Protein AF-A0A3M1PCD1-F1 (afdb_monomer_lite)

Structure (mmCIF, N/CA/C/O backbone):
data_AF-A0A3M1PCD1-F1
#
_entry.id   AF-A0A3M1PCD1-F1
#
loop_
_atom_site.group_PDB
_atom_site.id
_atom_site.type_symbol
_ato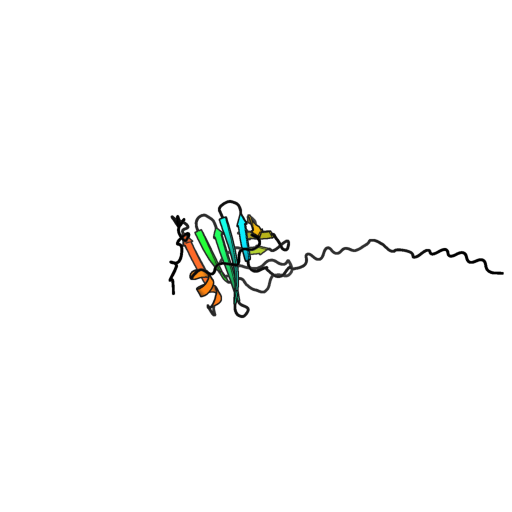m_site.label_atom_id
_atom_site.label_alt_id
_atom_site.label_comp_id
_atom_site.label_asym_id
_atom_site.label_entity_id
_atom_site.label_seq_id
_atom_site.pdbx_PDB_ins_code
_atom_site.Cartn_x
_atom_site.Cartn_y
_atom_site.Cartn_z
_atom_site.occupancy
_atom_site.B_iso_or_equiv
_atom_site.auth_seq_id
_atom_site.auth_comp_id
_atom_site.auth_asym_id
_atom_site.auth_atom_id
_atom_site.pdbx_PDB_model_num
ATOM 1 N N . MET A 1 1 ? 30.851 -67.351 2.778 1.00 40.28 1 MET A N 1
ATOM 2 C CA . MET A 1 1 ? 31.677 -66.390 2.017 1.00 40.28 1 MET A CA 1
ATOM 3 C C . MET A 1 1 ? 30.724 -65.356 1.427 1.00 40.28 1 MET A C 1
ATOM 5 O O . MET A 1 1 ? 29.789 -65.744 0.743 1.00 40.28 1 MET A O 1
ATOM 9 N N . ARG A 1 2 ? 30.852 -64.089 1.840 1.00 39.88 2 ARG A N 1
ATOM 10 C CA . ARG A 1 2 ? 30.002 -62.954 1.431 1.00 39.88 2 ARG A CA 1
ATOM 11 C C . ARG A 1 2 ? 30.331 -62.548 -0.002 1.00 39.88 2 ARG A C 1
ATOM 13 O O . ARG A 1 2 ? 31.516 -62.375 -0.249 1.00 39.88 2 ARG A O 1
ATOM 20 N N . ILE A 1 3 ? 29.329 -62.249 -0.832 1.00 46.16 3 ILE A N 1
ATOM 21 C CA . ILE A 1 3 ? 29.397 -61.152 -1.814 1.00 46.16 3 ILE A CA 1
ATOM 22 C C . ILE A 1 3 ? 28.000 -60.517 -1.915 1.00 46.16 3 ILE A C 1
ATOM 24 O O . ILE A 1 3 ? 27.027 -61.179 -2.262 1.00 46.16 3 ILE A O 1
ATOM 28 N N . PHE A 1 4 ? 27.926 -59.237 -1.550 1.00 43.84 4 PHE A N 1
ATOM 29 C CA . PHE A 1 4 ? 26.801 -58.331 -1.769 1.00 43.84 4 PHE A CA 1
ATOM 30 C C . PHE A 1 4 ? 26.928 -57.718 -3.166 1.00 43.84 4 PHE A C 1
ATOM 32 O O . PHE A 1 4 ? 28.017 -57.256 -3.492 1.00 43.84 4 PHE A O 1
ATOM 39 N N . TYR A 1 5 ? 25.827 -57.589 -3.910 1.00 48.09 5 TYR A N 1
ATOM 40 C CA . TYR A 1 5 ? 25.670 -56.500 -4.878 1.00 48.09 5 TYR A CA 1
ATOM 41 C C . TYR A 1 5 ? 24.252 -55.930 -4.809 1.00 48.09 5 TYR A C 1
ATOM 43 O O . TYR A 1 5 ? 23.255 -56.603 -5.056 1.00 48.09 5 TYR A O 1
ATOM 51 N N . VAL A 1 6 ? 24.224 -54.665 -4.403 1.00 45.97 6 VAL A N 1
ATOM 52 C CA . VAL A 1 6 ? 23.111 -53.721 -4.387 1.00 45.97 6 VAL A CA 1
ATOM 53 C C . VAL A 1 6 ? 22.831 -53.290 -5.825 1.00 45.97 6 VAL A C 1
ATOM 55 O O . VAL A 1 6 ? 23.757 -52.841 -6.493 1.00 45.97 6 VAL A O 1
ATOM 58 N N . VAL A 1 7 ? 21.576 -53.335 -6.279 1.00 47.56 7 VAL A N 1
ATOM 59 C CA . VAL A 1 7 ? 21.115 -52.465 -7.372 1.00 47.56 7 VAL A CA 1
ATOM 60 C C . VAL A 1 7 ? 19.756 -51.892 -6.994 1.00 47.56 7 VAL A C 1
ATOM 62 O O . VAL A 1 7 ? 18.714 -52.531 -7.111 1.00 47.56 7 VAL A O 1
ATOM 65 N N . SER A 1 8 ? 19.817 -50.664 -6.491 1.00 47.75 8 SER A N 1
ATOM 66 C CA . SER A 1 8 ? 18.705 -49.734 -6.387 1.00 47.75 8 SER A CA 1
ATOM 67 C C . SER A 1 8 ? 18.162 -49.401 -7.772 1.00 47.75 8 SER A C 1
ATOM 69 O O . SER A 1 8 ? 18.912 -48.940 -8.627 1.00 47.75 8 SER A O 1
ATOM 71 N N . THR A 1 9 ? 16.847 -49.475 -7.944 1.00 50.75 9 THR A N 1
ATOM 72 C CA . THR A 1 9 ? 16.131 -48.583 -8.863 1.00 50.75 9 THR A CA 1
ATOM 73 C C . THR A 1 9 ? 14.927 -48.019 -8.126 1.00 50.75 9 THR A C 1
ATOM 75 O O . THR A 1 9 ? 13.812 -48.528 -8.212 1.00 50.75 9 THR A O 1
ATOM 78 N N . VAL A 1 10 ? 15.191 -46.969 -7.345 1.00 47.06 10 VAL A N 1
ATOM 79 C CA . VAL A 1 10 ? 14.170 -46.016 -6.913 1.00 47.06 10 VAL A CA 1
ATOM 80 C C . VAL A 1 10 ? 13.658 -45.356 -8.188 1.00 47.06 10 VAL A C 1
ATOM 82 O O . VAL A 1 10 ? 14.383 -44.601 -8.833 1.00 47.06 10 VAL A O 1
ATOM 85 N N . VAL A 1 11 ? 12.428 -45.673 -8.583 1.00 49.69 11 VAL A N 1
ATOM 86 C CA . VAL A 1 11 ? 11.728 -44.929 -9.629 1.00 49.69 11 VAL A CA 1
ATOM 87 C C . VAL A 1 11 ? 11.364 -43.577 -9.022 1.00 49.69 11 VAL A C 1
ATOM 89 O O . VAL A 1 11 ? 10.356 -43.434 -8.334 1.00 49.69 11 VAL A O 1
ATOM 92 N N . LEU A 1 12 ? 12.245 -42.594 -9.228 1.00 45.97 12 LEU A N 1
ATOM 93 C CA . LEU A 1 12 ? 11.916 -41.180 -9.099 1.00 45.97 12 LEU A CA 1
ATOM 94 C C . LEU A 1 12 ? 10.823 -40.877 -10.134 1.00 45.97 12 LEU A C 1
ATOM 96 O O . LEU A 1 12 ? 11.107 -40.641 -11.306 1.00 45.97 12 LEU A O 1
ATOM 100 N N . ALA A 1 13 ? 9.566 -40.888 -9.698 1.00 48.88 13 ALA A N 1
ATOM 101 C CA . ALA A 1 13 ? 8.478 -40.233 -10.406 1.00 48.88 13 ALA A CA 1
ATOM 102 C C . ALA A 1 13 ? 8.625 -38.717 -10.201 1.00 48.88 13 ALA A C 1
ATOM 104 O O . ALA A 1 13 ? 7.989 -38.107 -9.345 1.00 48.88 13 ALA A O 1
ATOM 105 N N . THR A 1 14 ? 9.549 -38.119 -10.946 1.00 54.38 14 THR A N 1
ATOM 106 C CA . THR A 1 14 ? 9.662 -36.671 -11.090 1.00 54.38 14 THR A CA 1
ATOM 107 C C . THR A 1 14 ? 8.723 -36.188 -12.188 1.00 54.38 14 THR A C 1
ATOM 109 O O . THR A 1 14 ? 8.802 -36.678 -13.311 1.00 54.38 14 THR A O 1
ATOM 112 N N . LEU A 1 15 ? 7.964 -35.140 -11.847 1.00 53.66 15 LEU A N 1
ATOM 113 C CA . LEU A 1 15 ? 7.361 -34.124 -12.722 1.00 53.66 15 LEU A CA 1
ATOM 114 C C . LEU A 1 15 ? 6.000 -34.461 -13.345 1.00 53.66 15 LEU A C 1
ATOM 116 O O . LEU A 1 15 ? 5.893 -35.195 -14.320 1.00 53.66 15 LEU A O 1
ATOM 120 N N . GLY A 1 16 ? 4.965 -33.786 -12.846 1.00 41.16 16 GLY A N 1
ATOM 121 C CA . GLY A 1 16 ? 3.682 -33.696 -13.534 1.00 41.16 16 GLY A CA 1
ATOM 122 C C . GLY A 1 16 ? 2.604 -33.029 -12.694 1.00 41.16 16 GLY A C 1
ATOM 123 O O . GLY A 1 16 ? 1.603 -33.661 -12.394 1.00 41.16 16 GLY A O 1
ATOM 124 N N . GLY A 1 17 ? 2.833 -31.786 -12.271 1.00 42.81 17 GLY A N 1
ATOM 125 C CA . GLY A 1 17 ? 1.834 -31.024 -11.523 1.00 42.81 17 GLY A CA 1
ATOM 126 C C . GLY A 1 17 ? 2.451 -30.075 -10.513 1.00 42.81 17 GLY A C 1
ATOM 127 O O . GLY A 1 17 ? 2.088 -30.097 -9.343 1.00 42.81 17 GLY A O 1
ATOM 128 N N . VAL A 1 18 ? 3.398 -29.238 -10.945 1.00 46.97 18 VAL A N 1
ATOM 129 C CA . VAL A 1 18 ? 3.528 -27.948 -10.270 1.00 46.97 18 VAL A CA 1
ATOM 130 C C . VAL A 1 18 ? 2.314 -27.168 -10.754 1.00 46.97 18 VAL A C 1
ATOM 132 O O . VAL A 1 18 ? 2.390 -26.446 -11.744 1.00 46.97 18 VAL A O 1
ATOM 135 N N . ASP A 1 19 ? 1.172 -27.359 -10.091 1.00 39.47 19 ASP A N 1
ATOM 136 C CA . ASP A 1 19 ? 0.286 -26.224 -9.902 1.00 39.47 19 ASP A CA 1
ATOM 137 C C . ASP A 1 19 ? 1.194 -25.198 -9.241 1.00 39.47 19 ASP A C 1
ATOM 139 O O . ASP A 1 19 ? 1.557 -25.320 -8.067 1.00 39.47 19 ASP A O 1
ATOM 143 N N . ALA A 1 20 ? 1.697 -24.262 -10.044 1.00 43.06 20 ALA A N 1
ATOM 144 C CA . ALA A 1 20 ? 2.259 -23.044 -9.524 1.00 43.06 20 ALA A CA 1
ATOM 145 C C . ALA A 1 20 ? 1.078 -22.385 -8.828 1.00 43.06 20 ALA A C 1
ATOM 147 O O . ALA A 1 20 ? 0.330 -21.619 -9.431 1.00 43.06 20 ALA A O 1
ATOM 148 N N . ALA A 1 21 ? 0.857 -22.779 -7.574 1.00 44.66 21 ALA A N 1
ATOM 149 C CA . ALA A 1 21 ? 0.086 -22.015 -6.642 1.00 44.66 21 ALA A CA 1
ATOM 150 C C . ALA A 1 21 ? 0.700 -20.627 -6.760 1.00 44.66 21 ALA A C 1
ATOM 152 O O . ALA A 1 21 ? 1.840 -20.407 -6.341 1.00 44.66 21 ALA A O 1
ATOM 153 N N . LEU A 1 22 ? -0.023 -19.724 -7.424 1.00 49.97 22 LEU A N 1
ATOM 154 C CA . LEU A 1 22 ? 0.071 -18.306 -7.155 1.00 49.97 22 LEU A CA 1
ATOM 155 C C . LEU A 1 22 ? -0.195 -18.238 -5.660 1.00 49.97 22 LEU A C 1
ATOM 157 O O . LEU A 1 22 ? -1.335 -18.272 -5.204 1.00 49.97 22 LEU A O 1
ATOM 161 N N . ALA A 1 23 ? 0.876 -18.380 -4.886 1.00 52.91 23 ALA A N 1
ATOM 162 C CA . ALA A 1 23 ? 0.800 -18.327 -3.456 1.00 52.91 23 ALA A CA 1
ATOM 163 C C . ALA A 1 23 ? 0.262 -16.929 -3.202 1.00 52.91 23 ALA A C 1
ATOM 165 O O . ALA A 1 23 ? 0.919 -15.955 -3.566 1.00 52.91 23 ALA A O 1
ATOM 166 N N . ASN A 1 24 ? -0.954 -16.841 -2.662 1.00 62.97 24 ASN A N 1
ATOM 167 C CA . ASN A 1 24 ? -1.514 -15.594 -2.164 1.00 62.97 24 ASN A CA 1
ATOM 168 C C . ASN A 1 24 ? -0.607 -15.153 -1.016 1.00 62.97 24 ASN A C 1
ATOM 170 O O . ASN A 1 24 ? -0.828 -15.494 0.148 1.00 62.97 24 ASN A O 1
ATOM 174 N N . LEU A 1 25 ? 0.505 -14.510 -1.372 1.00 73.44 25 LEU A N 1
ATOM 175 C CA . LEU A 1 25 ? 1.520 -14.109 -0.428 1.00 73.44 25 LEU A CA 1
ATOM 176 C C . LEU A 1 25 ? 0.889 -13.036 0.450 1.00 73.44 25 LEU A C 1
ATOM 178 O O . LEU A 1 25 ? 0.345 -12.062 -0.074 1.00 73.44 25 LEU A O 1
ATOM 182 N N . PRO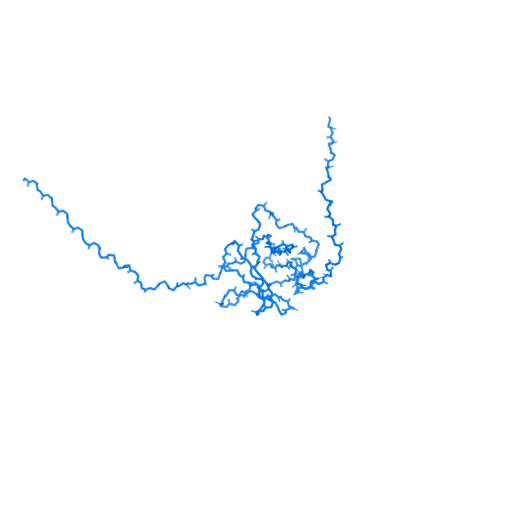 A 1 26 ? 0.958 -13.186 1.781 1.00 80.06 26 PRO A N 1
ATOM 183 C CA . PRO A 1 26 ? 0.436 -12.165 2.662 1.00 80.06 26 PRO A CA 1
ATOM 184 C C . PRO A 1 26 ? 1.194 -10.865 2.411 1.00 80.06 26 PRO A C 1
ATOM 186 O O . PRO A 1 26 ? 2.432 -10.868 2.305 1.00 80.06 26 PRO A O 1
ATOM 189 N N . LEU A 1 27 ? 0.446 -9.764 2.349 1.00 88.12 27 LEU A N 1
ATOM 190 C CA . LEU A 1 27 ? 1.024 -8.446 2.155 1.00 88.12 27 LEU A CA 1
ATOM 191 C C . LEU A 1 27 ? 2.089 -8.151 3.222 1.00 88.12 27 LEU A C 1
ATOM 193 O O . LEU A 1 27 ? 1.829 -8.217 4.425 1.00 88.12 27 LEU A O 1
ATOM 197 N N . GLN A 1 28 ? 3.295 -7.818 2.777 1.00 90.69 28 GLN A N 1
ATOM 198 C CA . GLN A 1 28 ? 4.440 -7.530 3.622 1.00 90.69 28 GLN A CA 1
ATOM 199 C C . GLN A 1 28 ? 4.426 -6.060 4.041 1.00 90.69 28 GLN A C 1
ATOM 201 O O . GLN A 1 28 ? 4.359 -5.140 3.221 1.00 90.69 28 GLN A O 1
ATOM 206 N N . VAL A 1 29 ? 4.561 -5.840 5.345 1.00 92.00 29 VAL A N 1
ATOM 207 C CA . VAL A 1 29 ? 4.774 -4.517 5.936 1.00 92.00 29 VAL A CA 1
ATOM 208 C C . VAL A 1 29 ? 6.185 -4.026 5.600 1.00 92.00 29 VAL A C 1
ATOM 210 O O . VAL A 1 29 ? 7.167 -4.775 5.687 1.00 92.00 29 VAL A O 1
ATOM 213 N N . GLY A 1 30 ? 6.301 -2.755 5.221 1.00 93.44 30 GLY A N 1
ATOM 214 C CA . GLY A 1 30 ? 7.584 -2.155 4.871 1.00 93.44 30 GLY A CA 1
ATOM 215 C C . GLY A 1 30 ? 7.479 -0.942 3.957 1.00 93.44 30 GLY A C 1
ATOM 216 O O . GLY A 1 30 ? 6.394 -0.425 3.683 1.00 93.44 30 GLY A O 1
ATOM 217 N N . VAL A 1 31 ? 8.646 -0.494 3.500 1.00 94.94 31 VAL A N 1
ATOM 218 C CA . VAL A 1 31 ? 8.809 0.602 2.543 1.00 94.94 31 VAL A CA 1
ATOM 219 C C . VAL A 1 31 ? 9.189 0.027 1.184 1.00 94.94 31 VAL A C 1
ATOM 221 O O . VAL A 1 31 ? 10.005 -0.890 1.099 1.00 94.94 31 VAL A O 1
ATOM 224 N N . TYR A 1 32 ? 8.609 0.585 0.129 1.00 95.25 32 TYR A N 1
ATOM 225 C CA . TYR A 1 32 ? 8.847 0.210 -1.256 1.00 95.25 32 TYR A CA 1
ATOM 226 C C . TYR A 1 32 ? 9.117 1.454 -2.107 1.00 95.25 32 TYR A C 1
ATOM 228 O O . TYR A 1 32 ? 8.647 2.547 -1.784 1.00 95.25 32 TYR A O 1
ATOM 236 N N . GLN A 1 33 ? 9.859 1.302 -3.201 1.00 95.25 33 GLN A N 1
ATOM 237 C CA . GLN A 1 33 ? 10.299 2.414 -4.039 1.00 95.25 33 GLN A CA 1
ATOM 238 C C . GLN A 1 33 ? 10.171 2.114 -5.537 1.00 95.25 33 GLN A C 1
ATOM 240 O O . GLN A 1 33 ? 10.476 1.014 -5.989 1.00 95.25 33 GLN A O 1
ATOM 245 N N . ALA A 1 34 ? 9.746 3.126 -6.296 1.00 94.06 34 ALA A N 1
ATOM 246 C CA . ALA A 1 34 ? 9.665 3.131 -7.754 1.00 94.06 34 ALA A CA 1
ATOM 247 C C . ALA A 1 34 ? 10.215 4.471 -8.275 1.00 94.06 34 ALA A C 1
ATOM 249 O O . ALA A 1 34 ? 9.512 5.484 -8.309 1.00 94.06 34 ALA A O 1
ATOM 250 N N . GLY A 1 35 ? 11.507 4.515 -8.616 1.00 89.56 35 GLY A N 1
ATOM 251 C CA . GLY A 1 35 ? 12.191 5.763 -8.972 1.00 89.56 35 GLY A CA 1
ATOM 252 C C . GLY A 1 35 ? 12.161 6.785 -7.824 1.00 89.56 35 GLY A C 1
ATOM 253 O O . GLY A 1 35 ? 12.601 6.498 -6.711 1.00 89.56 35 GLY A O 1
ATOM 254 N N . ASN A 1 36 ? 11.610 7.975 -8.078 1.00 86.88 36 ASN A N 1
ATOM 255 C CA . ASN A 1 36 ? 11.448 9.037 -7.077 1.00 86.88 36 ASN A CA 1
ATOM 256 C C . ASN A 1 36 ? 10.167 8.910 -6.226 1.00 86.88 36 ASN A C 1
ATOM 258 O O . ASN A 1 36 ? 9.852 9.812 -5.452 1.00 86.88 36 ASN A O 1
ATOM 262 N N . ARG A 1 37 ? 9.408 7.819 -6.376 1.00 90.12 37 ARG A N 1
ATOM 263 C CA . ARG A 1 37 ? 8.155 7.570 -5.654 1.00 90.12 37 ARG A CA 1
ATOM 264 C C . ARG A 1 37 ? 8.382 6.526 -4.575 1.00 90.12 37 ARG A C 1
ATOM 266 O O . ARG A 1 37 ? 9.063 5.533 -4.815 1.00 90.12 37 ARG A O 1
ATOM 273 N N . SER A 1 38 ? 7.753 6.710 -3.419 1.00 91.62 38 SER A N 1
ATOM 274 C CA . SER A 1 38 ? 7.732 5.699 -2.362 1.00 91.62 38 SER A CA 1
ATOM 275 C C . SER A 1 38 ? 6.314 5.209 -2.094 1.00 91.62 38 SER A C 1
ATOM 277 O O . SER A 1 38 ? 5.334 5.918 -2.340 1.00 91.62 38 SER A O 1
ATOM 279 N N . ALA A 1 39 ? 6.229 3.979 -1.608 1.00 94.69 39 ALA A N 1
ATOM 280 C CA . ALA A 1 39 ? 5.037 3.392 -1.034 1.00 94.69 39 ALA A CA 1
ATOM 281 C C . ALA A 1 39 ? 5.377 2.794 0.336 1.00 94.69 39 ALA A C 1
ATOM 283 O O . ALA A 1 39 ? 6.503 2.363 0.587 1.00 94.69 39 ALA A O 1
ATOM 284 N N . ARG A 1 40 ? 4.413 2.789 1.248 1.00 95.44 40 ARG A N 1
ATOM 285 C CA . ARG A 1 40 ? 4.557 2.306 2.621 1.00 95.44 40 ARG A CA 1
ATOM 286 C C . ARG A 1 40 ? 3.342 1.471 2.957 1.00 95.44 40 ARG A C 1
ATOM 288 O O . ARG A 1 40 ? 2.227 1.955 2.813 1.00 95.44 40 ARG A O 1
ATOM 295 N N . VAL A 1 41 ? 3.565 0.256 3.433 1.00 94.75 41 VAL A N 1
ATOM 296 C CA . VAL A 1 41 ? 2.516 -0.615 3.966 1.00 94.75 41 VAL A CA 1
ATOM 297 C C . VAL A 1 41 ? 2.761 -0.778 5.456 1.00 94.75 41 VAL A C 1
ATOM 299 O O . VAL A 1 41 ? 3.873 -1.126 5.859 1.00 94.75 41 VAL A O 1
ATOM 302 N N . ALA A 1 42 ? 1.736 -0.544 6.270 1.00 94.56 42 ALA A N 1
ATOM 303 C CA . ALA A 1 42 ? 1.804 -0.669 7.722 1.00 94.56 42 ALA A CA 1
ATOM 304 C C . ALA A 1 42 ? 0.564 -1.362 8.292 1.00 94.56 42 ALA A C 1
ATOM 306 O O . ALA A 1 42 ? -0.491 -1.399 7.657 1.00 94.56 42 ALA A O 1
ATOM 307 N N . THR A 1 43 ? 0.698 -1.907 9.503 1.00 93.38 43 THR A N 1
ATOM 308 C CA . THR A 1 43 ? -0.390 -2.600 10.197 1.00 93.38 43 THR A CA 1
ATOM 309 C C . THR A 1 43 ? -0.416 -2.293 11.693 1.00 93.38 43 THR A C 1
ATOM 311 O O . THR A 1 43 ? 0.632 -2.061 12.294 1.00 93.38 43 THR A O 1
ATOM 314 N N . LEU A 1 44 ? -1.615 -2.296 12.279 1.00 92.75 44 LEU A N 1
ATOM 315 C CA . LEU A 1 44 ? -1.886 -2.155 13.712 1.00 92.75 44 LEU A CA 1
ATOM 316 C C . LEU A 1 44 ? -3.200 -2.877 14.018 1.00 92.75 44 LEU A C 1
ATOM 318 O O . LEU A 1 44 ? -4.165 -2.666 13.291 1.00 92.75 44 LEU A O 1
ATOM 322 N N . ASP A 1 45 ? -3.245 -3.728 15.047 1.00 88.06 45 ASP A N 1
ATOM 323 C CA . ASP A 1 45 ? -4.460 -4.419 15.515 1.00 88.06 45 ASP A CA 1
ATOM 324 C C . ASP A 1 45 ? -5.356 -4.941 14.382 1.00 88.06 45 A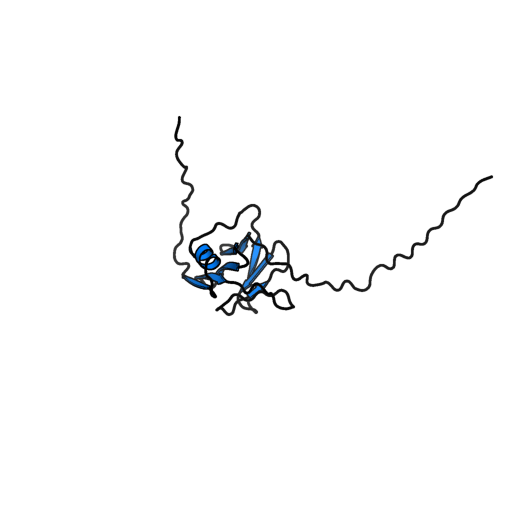SP A C 1
ATOM 326 O O . ASP A 1 45 ? -6.558 -4.687 14.334 1.00 88.06 45 ASP A O 1
ATOM 330 N N . ASN A 1 46 ? -4.750 -5.678 13.441 1.00 85.81 46 ASN A N 1
ATOM 331 C CA . ASN A 1 46 ? -5.424 -6.297 12.293 1.00 85.81 46 ASN A CA 1
ATOM 332 C C . ASN A 1 46 ? -5.848 -5.340 11.163 1.00 85.81 46 ASN A C 1
ATOM 334 O O . ASN A 1 46 ? -6.386 -5.796 10.153 1.00 85.81 46 ASN A O 1
ATOM 338 N N . ARG A 1 47 ? -5.595 -4.040 11.302 1.00 92.19 47 ARG A N 1
ATOM 339 C CA . ARG A 1 47 ? -5.836 -3.028 10.277 1.00 92.19 47 ARG A CA 1
ATOM 340 C C . ARG A 1 47 ? -4.611 -2.861 9.392 1.00 92.19 47 ARG A C 1
ATOM 342 O O . ARG A 1 47 ? -3.486 -2.865 9.888 1.00 92.19 47 ARG A O 1
ATOM 349 N N . LEU A 1 48 ? -4.828 -2.735 8.089 1.00 94.19 48 LEU A N 1
ATOM 350 C CA . LEU A 1 48 ? -3.782 -2.622 7.080 1.00 94.19 48 LEU A CA 1
ATOM 351 C C . LEU A 1 48 ? -3.982 -1.307 6.333 1.00 94.19 48 LEU A C 1
ATOM 353 O O . LEU A 1 48 ? -5.091 -1.004 5.897 1.00 94.19 48 LEU A O 1
ATOM 357 N N . CYS A 1 49 ? -2.923 -0.517 6.224 1.00 95.81 49 CYS A N 1
ATOM 358 C CA . CYS A 1 49 ? -2.952 0.768 5.544 1.00 95.81 49 CYS A CA 1
ATOM 359 C C . CYS A 1 49 ? -1.780 0.874 4.582 1.00 95.81 49 CYS A C 1
ATOM 361 O O . CYS A 1 49 ? -0.691 0.352 4.841 1.00 95.81 49 CYS A O 1
ATOM 363 N N . VAL A 1 50 ? -2.009 1.589 3.488 1.00 95.75 50 VAL A N 1
ATOM 364 C CA . VAL A 1 50 ? -0.988 1.919 2.504 1.00 95.75 50 VAL A CA 1
ATOM 365 C C . VAL A 1 50 ? -0.929 3.420 2.301 1.00 95.75 50 VAL A C 1
ATOM 367 O O . VAL A 1 50 ? -1.951 4.103 2.287 1.00 95.75 50 VAL A O 1
ATOM 370 N N . GLN A 1 51 ? 0.283 3.925 2.122 1.00 96.06 51 GLN A N 1
ATOM 371 C CA . GLN A 1 51 ? 0.530 5.246 1.580 1.00 96.06 51 GLN A CA 1
ATOM 372 C C . GLN A 1 51 ? 1.379 5.117 0.325 1.00 96.06 51 GLN A C 1
ATOM 374 O O . GLN A 1 51 ? 2.383 4.414 0.353 1.00 96.06 51 GLN A O 1
ATOM 379 N N . PHE A 1 52 ? 1.012 5.778 -0.765 1.00 94.31 52 PHE A N 1
ATOM 380 C CA . PHE A 1 52 ? 1.748 5.698 -2.026 1.00 94.31 52 PHE A CA 1
ATOM 381 C C . PHE A 1 52 ? 1.493 6.929 -2.902 1.00 94.31 52 PHE A C 1
ATOM 383 O O . PHE A 1 52 ? 0.589 7.724 -2.646 1.00 94.31 52 PHE A O 1
ATOM 390 N N . PHE A 1 53 ? 2.316 7.100 -3.934 1.00 91.12 53 PHE A N 1
ATOM 391 C CA . PHE A 1 53 ? 2.204 8.212 -4.875 1.00 91.12 53 PHE A CA 1
ATOM 392 C C . PHE A 1 53 ? 1.367 7.833 -6.103 1.00 91.12 53 PHE A C 1
ATOM 394 O O . PHE A 1 53 ? 1.735 6.912 -6.831 1.00 91.12 53 PHE A O 1
ATOM 401 N N . ALA A 1 54 ? 0.314 8.598 -6.387 1.00 87.38 54 ALA A N 1
ATOM 402 C CA . ALA A 1 54 ? -0.535 8.452 -7.567 1.00 87.38 54 ALA A CA 1
ATOM 403 C C . ALA A 1 54 ? -0.769 9.817 -8.229 1.00 87.38 54 ALA A C 1
A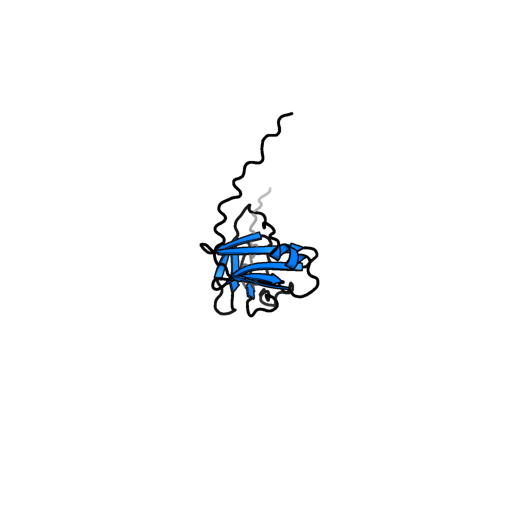TOM 405 O O . ALA A 1 54 ? -1.317 10.718 -7.603 1.00 87.38 54 ALA A O 1
ATOM 406 N N . LEU A 1 55 ? -0.367 9.980 -9.496 1.00 82.75 55 LEU A N 1
ATOM 407 C CA . LEU A 1 55 ? -0.680 11.161 -10.324 1.00 82.75 55 LEU A CA 1
ATOM 408 C C . LEU A 1 55 ? -0.464 12.526 -9.628 1.00 82.75 55 LEU A C 1
ATOM 410 O O . LEU A 1 55 ? -1.328 13.395 -9.665 1.00 82.75 55 LEU A O 1
ATOM 414 N N . GLY A 1 56 ? 0.680 12.728 -8.966 1.00 84.38 56 GLY A N 1
ATOM 415 C CA . GLY A 1 56 ? 0.960 14.002 -8.283 1.00 84.38 56 GLY A CA 1
ATOM 416 C C . GLY A 1 56 ? 0.286 14.152 -6.919 1.00 84.38 56 GLY A C 1
ATOM 417 O O . GLY A 1 56 ? 0.347 15.225 -6.326 1.00 84.38 56 GLY A O 1
ATOM 418 N N . THR A 1 57 ? -0.327 13.090 -6.400 1.00 89.75 57 THR A N 1
ATOM 419 C CA . THR A 1 57 ? -0.937 13.041 -5.070 1.00 89.75 57 THR A CA 1
ATOM 420 C C . THR A 1 57 ? -0.311 11.932 -4.233 1.00 89.75 57 THR A C 1
ATOM 422 O O . THR A 1 57 ? 0.069 10.878 -4.744 1.00 89.75 57 THR A O 1
ATOM 425 N N . ILE A 1 58 ? -0.189 12.175 -2.934 1.00 92.69 58 ILE A N 1
ATOM 426 C CA . ILE A 1 58 ? 0.086 11.150 -1.937 1.00 92.69 58 ILE A CA 1
ATOM 427 C C . ILE A 1 58 ? -1.269 10.655 -1.445 1.00 92.69 58 ILE A C 1
ATOM 429 O O . ILE A 1 58 ? -2.048 11.411 -0.862 1.00 92.69 58 ILE A O 1
ATOM 433 N N . VAL A 1 59 ? -1.544 9.382 -1.694 1.00 95.19 59 VAL A N 1
ATOM 434 C CA . VAL A 1 59 ? -2.754 8.698 -1.245 1.00 95.19 59 VAL A CA 1
ATOM 435 C C . VAL A 1 59 ? -2.406 7.914 0.008 1.00 95.19 59 VAL A C 1
ATOM 437 O O . VAL A 1 59 ? -1.433 7.169 -0.001 1.00 95.19 59 VAL A O 1
ATOM 440 N N . THR A 1 60 ? -3.190 8.069 1.073 1.00 96.50 60 THR A N 1
ATOM 441 C CA . THR A 1 60 ? -3.145 7.216 2.268 1.00 96.50 60 THR A CA 1
ATOM 442 C C . THR A 1 60 ? -4.514 6.593 2.469 1.00 96.50 60 THR A C 1
ATOM 444 O O . THR A 1 60 ? -5.499 7.317 2.589 1.00 96.50 60 THR A O 1
ATOM 447 N N . ALA A 1 61 ? -4.594 5.269 2.496 1.00 96.88 61 ALA A N 1
ATOM 448 C CA . ALA A 1 61 ? -5.866 4.563 2.550 1.00 96.88 61 ALA A CA 1
ATOM 449 C C . ALA A 1 61 ? -5.763 3.250 3.327 1.00 96.88 61 ALA A C 1
ATOM 451 O O . ALA A 1 61 ? -4.682 2.662 3.439 1.00 96.88 61 ALA A O 1
ATOM 452 N N . SER A 1 62 ? -6.892 2.789 3.858 1.00 96.62 62 SER A N 1
ATOM 453 C CA . SER A 1 62 ? -7.003 1.426 4.376 1.00 96.62 62 SER A CA 1
ATOM 454 C C . SER A 1 62 ? -7.141 0.415 3.239 1.00 96.62 62 SER A C 1
ATOM 456 O O . SER A 1 62 ? -7.609 0.727 2.144 1.00 96.62 62 SER A O 1
ATOM 458 N N . ILE A 1 63 ? -6.680 -0.801 3.506 1.00 95.00 63 ILE A N 1
ATOM 459 C CA . ILE A 1 63 ? -6.706 -1.928 2.579 1.00 95.00 63 ILE A CA 1
ATOM 460 C C . ILE A 1 63 ? -7.679 -2.966 3.128 1.00 95.00 63 ILE A C 1
ATOM 462 O O . ILE A 1 63 ? -7.590 -3.315 4.312 1.00 95.00 63 ILE A O 1
ATOM 466 N N . ASP A 1 64 ? -8.544 -3.508 2.267 1.00 89.00 64 ASP A N 1
ATOM 467 C CA . ASP A 1 64 ? -9.292 -4.712 2.619 1.00 89.00 64 ASP A CA 1
ATOM 468 C C . ASP A 1 64 ? -8.295 -5.853 2.818 1.00 89.00 64 ASP A C 1
ATOM 470 O O . ASP A 1 64 ? -7.579 -6.274 1.908 1.00 89.00 64 ASP A O 1
ATOM 474 N N . ARG A 1 65 ? -8.224 -6.346 4.052 1.00 77.25 65 ARG A N 1
ATOM 475 C CA . ARG A 1 65 ? -7.264 -7.376 4.440 1.00 77.25 65 ARG A CA 1
ATOM 476 C C . ARG A 1 65 ? -7.508 -8.703 3.731 1.00 77.25 65 ARG A C 1
ATOM 478 O O . ARG A 1 65 ? -6.586 -9.518 3.655 1.00 77.25 65 ARG A O 1
ATOM 485 N N . LYS A 1 66 ? -8.733 -8.954 3.268 1.00 81.38 66 LYS A N 1
ATOM 486 C CA . LYS A 1 66 ? -9.026 -10.127 2.454 1.00 81.38 66 LYS A CA 1
ATOM 487 C C . LYS A 1 66 ? -8.628 -9.803 1.023 1.00 81.38 66 LYS A C 1
ATOM 489 O O . LYS A 1 66 ? -9.299 -9.032 0.345 1.00 81.38 66 LYS A O 1
ATOM 494 N N . SER A 1 67 ? -7.540 -10.418 0.569 1.00 80.31 67 SER A N 1
ATOM 495 C CA . SER A 1 67 ? -7.307 -10.494 -0.865 1.00 80.31 67 SER A CA 1
ATOM 496 C C . SER A 1 67 ? -8.456 -11.262 -1.515 1.00 80.31 67 SER A C 1
ATOM 498 O O . SER A 1 67 ? -9.086 -12.122 -0.884 1.00 80.31 67 SER A O 1
ATOM 500 N N . ASP A 1 68 ? -8.698 -11.005 -2.792 1.00 80.62 68 ASP A N 1
ATOM 501 C CA . ASP A 1 68 ? -9.491 -11.927 -3.585 1.00 80.62 68 ASP A CA 1
ATOM 502 C C . ASP A 1 68 ? -8.771 -13.285 -3.740 1.00 80.62 68 ASP A C 1
ATOM 504 O O . ASP A 1 68 ? -7.681 -13.538 -3.206 1.00 80.62 68 ASP A O 1
ATOM 508 N N . HIS A 1 69 ? -9.406 -14.194 -4.474 1.00 76.31 69 HIS A N 1
ATOM 509 C CA . HIS A 1 69 ? -8.872 -15.525 -4.750 1.00 76.31 69 HIS A CA 1
ATOM 510 C C . HIS A 1 69 ? -7.570 -15.503 -5.573 1.00 76.31 69 HIS A C 1
ATOM 512 O O . HIS A 1 69 ? -6.890 -16.525 -5.625 1.00 76.31 69 HIS A O 1
ATOM 518 N N . LEU A 1 70 ? -7.214 -14.358 -6.164 1.00 77.94 70 LEU A N 1
ATOM 519 C CA . LEU A 1 70 ? -6.032 -14.139 -6.998 1.00 77.94 70 LEU A CA 1
ATOM 520 C C . LEU A 1 70 ? -4.904 -13.405 -6.251 1.00 77.94 70 LEU A C 1
ATOM 522 O O . LEU A 1 70 ? -3.883 -13.086 -6.859 1.00 77.94 70 LEU A O 1
ATOM 526 N N . GLY A 1 71 ? -5.077 -13.109 -4.956 1.00 83.38 71 GLY A N 1
ATOM 527 C CA . GLY A 1 71 ? -4.064 -12.408 -4.161 1.00 83.38 71 GLY A CA 1
ATOM 528 C C . GLY A 1 71 ? -4.043 -10.897 -4.402 1.00 83.38 71 GLY A C 1
ATOM 529 O O . GLY A 1 71 ? -3.050 -10.234 -4.093 1.00 83.38 71 GLY A O 1
ATOM 530 N N . VAL A 1 72 ? -5.132 -10.346 -4.947 1.00 90.44 72 VAL A N 1
ATOM 531 C CA . VAL A 1 72 ? -5.312 -8.912 -5.176 1.00 90.44 72 VAL A CA 1
ATOM 532 C C . VAL A 1 72 ? -6.005 -8.294 -3.968 1.00 90.44 72 VAL A C 1
ATOM 534 O O . VAL A 1 72 ? -7.085 -8.719 -3.558 1.00 90.44 72 VAL A O 1
ATOM 537 N N . TYR A 1 73 ? -5.380 -7.276 -3.393 1.00 93.19 73 TYR A N 1
ATOM 538 C CA . TYR A 1 73 ? -5.910 -6.500 -2.281 1.00 93.19 73 TYR A CA 1
ATOM 539 C C . TYR A 1 73 ? -6.591 -5.235 -2.803 1.00 93.19 73 TYR A C 1
ATOM 541 O O . TYR A 1 73 ? -5.994 -4.462 -3.557 1.00 93.19 73 TYR A O 1
ATOM 549 N N . ASN A 1 74 ? -7.827 -4.994 -2.369 1.00 93.69 74 ASN A N 1
ATOM 550 C CA . ASN A 1 74 ? -8.551 -3.771 -2.705 1.00 93.69 74 ASN A CA 1
ATOM 551 C C . ASN A 1 74 ? -8.137 -2.634 -1.768 1.00 93.69 74 ASN A C 1
ATOM 553 O O . ASN A 1 74 ? -8.125 -2.799 -0.546 1.00 93.69 74 ASN A O 1
ATOM 557 N N . ILE A 1 75 ? -7.828 -1.469 -2.335 1.00 94.12 75 ILE A N 1
ATOM 558 C CA . ILE A 1 75 ? -7.617 -0.251 -1.554 1.00 94.12 75 ILE A CA 1
ATOM 559 C C . ILE A 1 75 ? -8.981 0.417 -1.384 1.00 94.12 75 ILE A C 1
ATOM 561 O O . ILE A 1 75 ? -9.652 0.748 -2.362 1.00 94.12 75 ILE A O 1
ATOM 565 N N . GLU A 1 76 ? -9.422 0.584 -0.141 1.00 92.56 76 GLU A N 1
ATOM 566 C CA . GLU A 1 76 ? -10.774 1.054 0.143 1.00 92.56 76 GLU A CA 1
ATOM 567 C C . GLU A 1 76 ? -10.994 2.467 -0.414 1.00 92.56 76 GLU A C 1
ATOM 569 O O . GLU A 1 76 ? -10.101 3.318 -0.399 1.00 92.56 76 GLU A O 1
ATOM 574 N N . ARG A 1 77 ? -12.223 2.731 -0.883 1.00 91.75 77 ARG A N 1
ATOM 575 C CA . ARG A 1 77 ? -12.687 4.048 -1.365 1.00 91.75 77 ARG A CA 1
ATOM 576 C C . ARG A 1 77 ? -11.999 4.579 -2.633 1.00 91.75 77 ARG A C 1
ATOM 578 O O . ARG A 1 77 ? -12.318 5.694 -3.046 1.00 91.75 77 ARG A O 1
ATOM 585 N N . VAL A 1 78 ? -11.112 3.816 -3.272 1.00 90.56 78 VAL A N 1
ATOM 586 C CA . VAL A 1 78 ? -10.455 4.194 -4.535 1.00 90.56 78 VAL A CA 1
ATOM 587 C C . VAL A 1 78 ? -10.484 3.045 -5.539 1.00 90.56 78 VAL A C 1
ATOM 589 O O . VAL A 1 78 ? -10.496 1.879 -5.168 1.00 90.56 78 VAL A O 1
ATOM 592 N N . ASN A 1 79 ? -10.465 3.365 -6.836 1.00 90.44 79 ASN A N 1
ATOM 593 C CA . ASN A 1 79 ? -10.340 2.357 -7.894 1.00 90.44 79 ASN A CA 1
ATOM 594 C C . ASN A 1 79 ? -8.868 1.972 -8.108 1.00 90.44 79 ASN A C 1
ATOM 596 O O . ASN A 1 79 ? -8.295 2.214 -9.172 1.00 90.44 79 ASN A O 1
ATOM 600 N N . GLN A 1 80 ? -8.232 1.469 -7.053 1.00 92.69 80 GLN A N 1
ATOM 601 C CA . GLN A 1 80 ? -6.845 1.032 -7.074 1.00 92.69 80 GLN A CA 1
ATOM 602 C C . GLN A 1 80 ? -6.697 -0.272 -6.312 1.00 92.69 80 GLN A C 1
ATOM 604 O O . GLN A 1 80 ? -7.400 -0.532 -5.334 1.00 92.69 80 GLN A O 1
ATOM 609 N N . VAL A 1 81 ? -5.755 -1.078 -6.770 1.00 94.56 81 VAL A N 1
ATOM 610 C CA . VAL A 1 81 ? -5.464 -2.380 -6.197 1.00 94.56 81 VAL A CA 1
ATOM 611 C C . VAL A 1 81 ? -4.001 -2.464 -5.821 1.00 94.56 81 VAL A C 1
ATOM 613 O O . VAL A 1 81 ? -3.156 -1.688 -6.279 1.00 94.56 81 VAL A O 1
ATOM 616 N N . LEU A 1 82 ? -3.727 -3.438 -4.972 1.00 94.81 82 LEU A N 1
ATOM 617 C CA . LEU A 1 82 ? -2.400 -3.790 -4.545 1.00 94.81 82 LEU A CA 1
ATOM 618 C C . LEU A 1 82 ? -2.199 -5.290 -4.768 1.00 94.81 82 LEU A C 1
ATOM 620 O O . LEU A 1 82 ? -3.050 -6.099 -4.404 1.00 94.81 82 LEU A O 1
ATOM 624 N N . VAL A 1 83 ? -1.069 -5.669 -5.356 1.00 93.31 83 VAL A N 1
ATOM 625 C CA . VAL A 1 83 ? -0.718 -7.071 -5.613 1.00 93.31 83 VAL A CA 1
ATOM 626 C C . VAL A 1 83 ? 0.708 -7.309 -5.158 1.00 93.31 83 VAL A C 1
ATOM 628 O O . VAL A 1 83 ? 1.604 -6.527 -5.478 1.00 93.31 83 VAL A O 1
ATOM 631 N N . GLN A 1 84 ? 0.932 -8.398 -4.428 1.00 92.12 84 GLN A N 1
ATOM 632 C CA . GLN A 1 84 ? 2.269 -8.800 -4.013 1.00 92.12 84 GLN A CA 1
ATOM 633 C C . GLN A 1 84 ? 2.700 -10.073 -4.755 1.00 92.12 84 GLN A C 1
ATOM 635 O O . GLN A 1 84 ? 2.385 -11.174 -4.301 1.00 92.12 84 GLN A O 1
ATOM 640 N N . PRO A 1 85 ? 3.421 -9.948 -5.885 1.00 90.06 85 PRO A N 1
ATOM 641 C CA . PRO A 1 85 ? 3.845 -11.109 -6.665 1.00 90.06 85 PRO A CA 1
ATOM 642 C C . PRO A 1 85 ? 4.972 -11.910 -5.991 1.00 90.06 85 PRO A C 1
ATOM 644 O O . PRO A 1 85 ? 5.090 -13.110 -6.221 1.00 90.06 85 PRO A O 1
ATOM 647 N N . ASP A 1 86 ? 5.797 -11.266 -5.159 1.00 91.19 86 ASP A N 1
ATOM 648 C CA . ASP A 1 86 ? 6.900 -11.894 -4.425 1.00 91.19 86 ASP A CA 1
ATOM 649 C C . ASP A 1 86 ? 7.226 -11.114 -3.127 1.00 91.19 86 ASP A C 1
ATOM 651 O O . ASP A 1 86 ? 6.613 -10.095 -2.826 1.00 91.19 86 ASP A O 1
ATOM 655 N N . LEU A 1 87 ? 8.190 -11.581 -2.323 1.00 89.81 87 LEU A N 1
ATOM 656 C CA . LEU A 1 87 ? 8.539 -10.972 -1.022 1.00 89.81 87 LEU A CA 1
ATOM 657 C C . LEU A 1 87 ? 9.259 -9.608 -1.107 1.00 89.81 87 LEU A C 1
ATOM 659 O O . LEU A 1 87 ? 9.510 -8.972 -0.076 1.00 89.81 87 LEU A O 1
ATOM 663 N N . ARG A 1 88 ? 9.656 -9.186 -2.307 1.00 92.69 88 ARG A N 1
ATOM 664 C CA . ARG A 1 88 ? 10.446 -7.982 -2.593 1.00 92.69 88 ARG A CA 1
ATOM 665 C C . ARG A 1 88 ? 9.716 -6.985 -3.483 1.00 92.69 88 ARG A C 1
ATOM 667 O O . ARG A 1 88 ? 10.165 -5.847 -3.571 1.00 92.69 88 ARG A O 1
ATOM 674 N N . SER A 1 89 ? 8.612 -7.377 -4.095 1.00 94.31 89 SER A N 1
ATOM 675 C CA . SER A 1 89 ? 7.913 -6.586 -5.098 1.00 94.31 89 SER A CA 1
ATOM 676 C C . SER A 1 89 ? 6.491 -6.273 -4.662 1.00 94.31 89 SER A C 1
ATOM 678 O O . SER A 1 89 ? 5.792 -7.119 -4.110 1.00 94.31 89 SER A O 1
ATOM 680 N N . LEU A 1 90 ? 6.046 -5.058 -4.965 1.00 95.06 90 LEU A N 1
ATOM 681 C CA . LEU A 1 90 ? 4.694 -4.590 -4.712 1.00 95.06 90 LEU A CA 1
ATOM 682 C C . LEU A 1 90 ? 4.173 -3.854 -5.943 1.00 95.06 90 LEU A C 1
ATOM 684 O O . LEU A 1 90 ? 4.788 -2.895 -6.398 1.00 95.06 90 LEU A O 1
ATOM 688 N N . LEU A 1 91 ? 3.042 -4.292 -6.480 1.00 95.56 91 LEU A N 1
ATOM 689 C CA . LEU A 1 91 ? 2.355 -3.630 -7.583 1.00 95.56 91 LEU A CA 1
ATOM 690 C C . LEU A 1 91 ? 1.205 -2.798 -7.019 1.00 95.56 91 LEU A C 1
ATOM 692 O O . LEU A 1 91 ? 0.388 -3.329 -6.269 1.00 95.56 91 LEU A O 1
ATOM 696 N N . ILE A 1 92 ? 1.141 -1.512 -7.367 1.00 95.88 92 ILE A N 1
ATOM 697 C CA . ILE A 1 92 ? 0.084 -0.596 -6.910 1.00 95.88 92 ILE A CA 1
ATOM 698 C C . ILE A 1 92 ? -0.415 0.237 -8.089 1.00 95.88 92 ILE A C 1
ATOM 700 O O . ILE A 1 92 ? 0.391 0.740 -8.873 1.00 95.88 92 ILE A O 1
ATOM 704 N N . GLY A 1 93 ? -1.729 0.421 -8.190 1.00 94.38 93 GLY A N 1
ATOM 705 C CA . GLY A 1 93 ? -2.338 1.346 -9.145 1.00 94.38 93 GLY A CA 1
ATOM 706 C C . GLY A 1 93 ? -3.737 0.915 -9.581 1.00 94.38 93 GLY A C 1
ATOM 707 O O . GLY A 1 93 ? -4.316 -0.006 -8.997 1.00 94.38 93 GLY A O 1
ATOM 708 N N . PRO A 1 94 ? -4.303 1.561 -10.614 1.00 93.00 94 PRO A N 1
ATOM 709 C CA . PRO A 1 94 ? -5.476 1.046 -11.309 1.00 93.00 94 PRO A CA 1
ATOM 710 C C . PRO A 1 94 ? -5.219 -0.379 -11.832 1.00 93.00 94 PRO A C 1
ATOM 712 O O . PRO A 1 94 ? -4.094 -0.675 -12.236 1.00 93.00 94 PRO A O 1
ATOM 715 N N . PRO A 1 95 ? -6.240 -1.254 -11.923 1.00 89.44 95 PRO A N 1
ATOM 716 C CA . PRO A 1 95 ? -6.055 -2.648 -12.348 1.00 89.44 95 PRO A CA 1
ATOM 717 C C . PRO A 1 95 ? -5.340 -2.852 -13.697 1.00 89.44 95 PRO A C 1
ATOM 719 O O . PRO A 1 95 ? -4.754 -3.903 -13.927 1.00 89.44 95 PRO A O 1
ATOM 722 N N . HIS A 1 96 ? -5.389 -1.863 -14.593 1.00 90.12 96 HIS A N 1
ATOM 723 C CA . HIS A 1 96 ? -4.773 -1.894 -15.926 1.00 90.12 96 HIS A CA 1
ATOM 724 C C . HIS A 1 96 ? -3.479 -1.068 -16.032 1.00 90.12 96 HIS A C 1
ATOM 726 O O . HIS A 1 96 ? -2.873 -1.026 -17.099 1.00 90.12 96 HIS A O 1
ATOM 732 N N . GLU A 1 97 ? -3.051 -0.409 -14.953 1.00 92.94 97 GLU A N 1
ATOM 733 C CA . GLU A 1 97 ? -1.890 0.488 -14.935 1.00 92.94 97 GLU A CA 1
ATOM 734 C C . GLU A 1 97 ? -1.129 0.343 -13.607 1.00 92.94 97 GLU A C 1
ATOM 736 O O . GLU A 1 97 ? -1.004 1.270 -12.806 1.00 92.94 97 GLU A O 1
ATOM 741 N N . LEU A 1 98 ? -0.653 -0.875 -13.344 1.00 94.00 98 LEU A N 1
ATOM 742 C CA . LEU A 1 98 ? 0.095 -1.184 -12.131 1.00 94.00 98 LEU A CA 1
ATOM 743 C C . LEU A 1 98 ? 1.539 -0.693 -12.232 1.00 94.00 98 LEU A C 1
ATOM 745 O O . LEU A 1 98 ? 2.250 -0.976 -13.197 1.00 94.00 98 LEU A O 1
ATOM 749 N N . VAL A 1 99 ? 1.994 -0.012 -11.184 1.00 94.81 99 VAL A N 1
ATOM 750 C CA . VAL A 1 99 ? 3.386 0.409 -11.028 1.00 94.81 99 VAL A CA 1
ATOM 751 C C . VAL A 1 99 ? 4.098 -0.561 -10.095 1.00 94.81 99 VAL A C 1
ATOM 753 O O . VAL A 1 99 ? 3.605 -0.857 -9.008 1.00 94.81 99 VAL A O 1
ATOM 756 N N . LEU A 1 100 ? 5.272 -1.035 -10.513 1.00 96.06 100 LEU A N 1
ATOM 757 C CA . LEU A 1 100 ? 6.142 -1.891 -9.711 1.00 96.06 100 LEU A CA 1
ATOM 758 C C . LEU A 1 100 ? 6.976 -1.061 -8.735 1.00 96.06 100 LEU A C 1
ATOM 760 O O . LEU A 1 100 ? 7.753 -0.200 -9.146 1.00 96.06 100 LEU A O 1
ATOM 764 N N . TYR A 1 101 ? 6.852 -1.382 -7.453 1.00 96.62 101 TYR A N 1
ATOM 765 C CA . TYR A 1 101 ? 7.692 -0.891 -6.376 1.00 96.62 101 TYR A CA 1
ATOM 766 C C . TYR A 1 101 ? 8.536 -2.034 -5.810 1.00 96.62 101 TYR A C 1
ATOM 768 O O . TYR A 1 101 ? 8.037 -3.135 -5.581 1.00 96.62 101 TYR A O 1
ATOM 776 N N . THR A 1 102 ? 9.799 -1.749 -5.509 1.00 96.75 102 THR A N 1
ATOM 777 C CA . THR A 1 102 ? 10.725 -2.712 -4.902 1.00 96.75 102 THR A CA 1
ATOM 778 C C . THR A 1 102 ? 10.935 -2.382 -3.434 1.00 96.75 102 THR A C 1
ATOM 780 O O . THR A 1 102 ? 11.096 -1.217 -3.070 1.00 96.75 102 THR A O 1
ATOM 783 N N . ARG A 1 103 ? 10.939 -3.400 -2.578 1.00 95.12 103 ARG A N 1
ATOM 784 C CA . ARG A 1 103 ? 11.138 -3.265 -1.138 1.00 95.12 103 ARG A CA 1
ATOM 785 C C . ARG A 1 103 ? 12.509 -2.663 -0.844 1.00 95.12 103 ARG A C 1
ATOM 787 O O . ARG A 1 103 ? 13.523 -3.114 -1.374 1.00 95.12 103 ARG A O 1
ATOM 794 N N . VAL A 1 104 ? 12.535 -1.681 0.047 1.00 94.19 104 VAL A N 1
ATOM 795 C CA . VAL A 1 104 ? 13.766 -1.115 0.597 1.00 94.19 104 VAL A CA 1
ATOM 796 C C . VAL A 1 104 ? 14.118 -1.902 1.859 1.00 94.19 104 VAL A C 1
ATOM 798 O O . VAL A 1 104 ? 13.372 -1.887 2.839 1.00 94.19 104 VAL A O 1
ATOM 801 N N . GLU A 1 105 ? 15.225 -2.643 1.827 1.00 89.00 105 GLU A N 1
ATOM 802 C CA . GLU A 1 105 ? 15.667 -3.449 2.970 1.00 89.00 105 GLU A CA 1
ATOM 803 C C . GLU A 1 105 ? 16.190 -2.568 4.113 1.00 89.00 105 GLU A C 1
ATOM 805 O O . GLU A 1 105 ? 16.713 -1.478 3.893 1.00 89.00 105 GLU A O 1
ATOM 810 N N . ASN A 1 106 ? 16.058 -3.054 5.351 1.00 83.94 106 ASN A N 1
ATOM 811 C CA . ASN A 1 106 ? 16.554 -2.403 6.573 1.00 83.94 106 ASN A CA 1
ATOM 812 C C . ASN A 1 106 ? 15.969 -1.012 6.878 1.00 83.94 106 ASN A C 1
ATOM 814 O O . ASN A 1 106 ? 16.460 -0.323 7.770 1.00 83.94 106 ASN A O 1
ATOM 818 N N . VAL A 1 107 ? 14.896 -0.608 6.192 1.00 79.19 107 VAL A N 1
ATOM 819 C CA . VAL A 1 107 ? 14.163 0.626 6.490 1.00 79.19 107 VAL A CA 1
ATOM 820 C C . VAL A 1 107 ? 12.838 0.260 7.158 1.00 79.19 107 VAL A C 1
ATOM 822 O O . VAL A 1 107 ? 11.956 -0.301 6.497 1.00 79.19 107 VAL A O 1
ATOM 825 N N . PRO A 1 108 ? 12.659 0.549 8.461 1.00 72.56 108 PRO A N 1
ATOM 826 C CA . PRO A 1 108 ? 11.363 0.361 9.089 1.00 72.56 108 PRO A CA 1
ATOM 827 C C . PRO A 1 108 ? 10.346 1.301 8.425 1.00 72.56 108 PRO A C 1
ATOM 829 O O . PRO A 1 108 ? 10.712 2.404 8.004 1.00 72.56 108 PRO A O 1
ATOM 832 N N . PRO A 1 109 ? 9.065 0.912 8.328 1.00 68.38 109 PRO A N 1
ATOM 833 C CA . PRO A 1 109 ? 8.032 1.812 7.841 1.00 68.38 109 PRO A CA 1
ATOM 834 C C . PRO A 1 109 ? 7.931 3.002 8.801 1.00 68.38 109 PRO A C 1
ATOM 836 O O . PRO A 1 109 ? 7.315 2.906 9.860 1.00 68.38 109 PRO A O 1
ATOM 839 N N . THR A 1 110 ? 8.571 4.125 8.459 1.00 73.62 110 THR A N 1
ATOM 840 C CA . THR A 1 110 ? 8.438 5.362 9.239 1.00 73.62 110 THR A CA 1
ATOM 841 C C . THR A 1 110 ? 6.964 5.738 9.237 1.00 73.62 110 THR A C 1
ATOM 843 O O . THR A 1 110 ? 6.355 5.865 8.167 1.00 73.62 110 THR A O 1
ATOM 846 N N . MET A 1 111 ? 6.400 5.867 10.431 1.00 78.06 111 MET A N 1
ATOM 847 C CA . MET A 1 111 ? 5.007 6.230 10.618 1.00 78.06 111 MET A CA 1
ATOM 848 C C . MET A 1 111 ? 4.880 7.745 10.481 1.00 78.06 111 MET A C 1
ATOM 850 O O . MET A 1 111 ? 5.555 8.482 11.193 1.00 78.06 111 MET A O 1
ATOM 854 N N . ASN A 1 112 ? 4.040 8.211 9.560 1.00 87.62 112 ASN A N 1
ATOM 855 C CA . ASN A 1 112 ? 3.615 9.609 9.537 1.00 87.62 112 ASN A CA 1
ATOM 856 C C . ASN A 1 112 ? 2.191 9.737 10.079 1.00 87.62 112 ASN A C 1
ATOM 858 O O . ASN A 1 112 ? 1.499 8.735 10.267 1.00 87.62 112 ASN A O 1
ATOM 862 N N . LEU 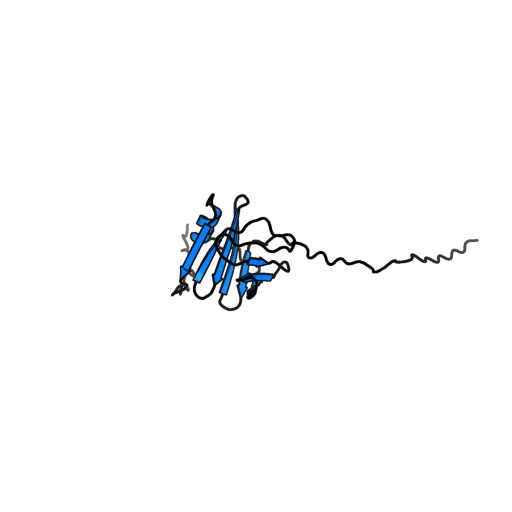A 1 113 ? 1.768 10.980 10.323 1.00 92.44 113 LEU A N 1
ATOM 863 C CA . LEU A 1 113 ? 0.480 11.284 10.942 1.00 92.44 113 LEU A CA 1
ATOM 864 C C . LEU A 1 113 ? -0.693 10.638 10.189 1.00 92.44 113 LEU A C 1
ATOM 866 O O . LEU A 1 113 ? -1.498 9.954 10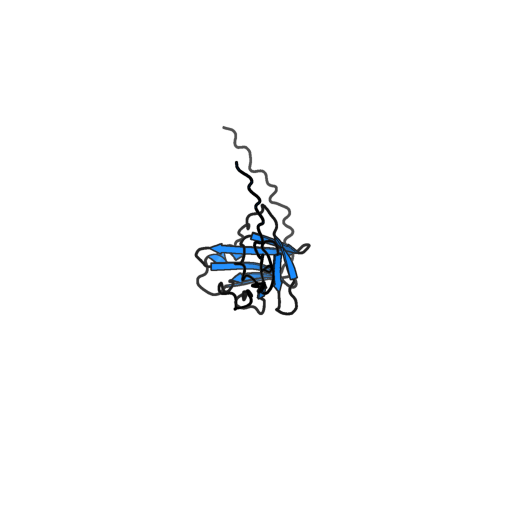.808 1.00 92.44 113 LEU A O 1
ATOM 870 N N . LEU A 1 114 ? -0.740 10.766 8.858 1.00 94.25 114 LEU A N 1
ATOM 871 C CA . LEU A 1 114 ? -1.825 10.204 8.040 1.00 94.25 114 LEU A CA 1
ATOM 872 C C . LEU A 1 114 ? -1.867 8.675 8.095 1.00 94.25 114 LEU A C 1
ATOM 874 O O . LEU A 1 114 ? -2.939 8.077 8.167 1.00 94.25 114 LEU A O 1
ATOM 878 N N . LEU A 1 115 ? -0.704 8.019 8.072 1.00 93.69 115 LEU A N 1
ATOM 879 C CA . LEU A 1 115 ? -0.638 6.566 8.178 1.00 93.69 115 LEU A CA 1
ATOM 880 C C . LEU A 1 115 ? -1.074 6.104 9.575 1.00 93.69 115 LEU A C 1
ATOM 882 O O . LEU A 1 115 ? -1.795 5.117 9.692 1.00 93.69 115 LEU A O 1
ATOM 886 N N . GLN A 1 116 ? -0.723 6.849 10.626 1.00 95.38 116 GLN A N 1
ATOM 887 C CA . GLN A 1 116 ? -1.163 6.560 11.990 1.00 95.38 116 GLN A CA 1
ATOM 888 C C . GLN A 1 116 ? -2.666 6.791 12.194 1.00 95.38 116 GLN A C 1
ATOM 890 O O . GLN A 1 116 ? -3.339 5.965 12.815 1.00 95.38 116 GLN A O 1
ATOM 895 N N . GLU A 1 117 ? -3.221 7.868 11.644 1.00 95.62 117 GLU A N 1
ATOM 896 C CA . GLU A 1 117 ? -4.667 8.106 11.611 1.00 95.62 117 GLU A CA 1
ATOM 897 C C . GLU A 1 117 ? -5.392 6.985 10.869 1.00 95.62 117 GLU A C 1
ATOM 899 O O . GLU A 1 117 ? -6.390 6.453 11.361 1.00 95.62 117 GLU A O 1
ATOM 904 N N . CYS A 1 118 ? -4.856 6.568 9.717 1.00 96.25 118 CYS A N 1
ATOM 905 C CA . CYS A 1 118 ? -5.391 5.430 8.988 1.00 96.25 118 CYS A CA 1
ATOM 906 C C . CYS A 1 118 ? -5.407 4.185 9.869 1.00 96.25 118 CYS A C 1
ATOM 908 O O . CYS A 1 118 ? -6.445 3.543 9.959 1.00 96.25 118 CYS A O 1
ATOM 910 N N . LEU A 1 119 ? -4.306 3.855 10.547 1.00 95.50 119 LEU A N 1
ATOM 911 C CA . LEU A 1 119 ? -4.179 2.647 11.370 1.00 95.50 119 LEU A CA 1
ATOM 912 C C . LEU A 1 119 ? -5.053 2.647 12.628 1.00 95.50 119 LEU A C 1
ATOM 914 O O . LEU A 1 119 ? -5.456 1.582 13.085 1.00 95.50 119 LEU A O 1
ATOM 918 N N . THR A 1 120 ? -5.347 3.817 13.189 1.00 96.00 120 THR A N 1
ATOM 919 C CA . THR A 1 120 ? -6.151 3.958 14.417 1.00 96.00 120 THR A CA 1
ATOM 920 C C . THR A 1 120 ? -7.641 4.176 14.141 1.00 96.00 120 THR A C 1
ATOM 922 O O . THR A 1 120 ? -8.471 4.034 15.044 1.00 96.00 120 THR A O 1
ATOM 925 N N . SER A 1 121 ? -8.010 4.485 12.895 1.00 93.69 121 SER A N 1
ATOM 926 C CA . SER A 1 121 ? -9.406 4.603 12.481 1.00 93.69 121 SER A CA 1
ATOM 927 C C . SER A 1 121 ? -10.156 3.273 12.632 1.00 93.69 121 SER A C 1
ATOM 929 O O . SER A 1 121 ? -9.622 2.185 12.419 1.00 93.69 121 SER A O 1
ATOM 931 N N . ARG A 1 122 ? -11.452 3.357 12.953 1.00 89.69 122 ARG A N 1
ATOM 932 C CA . ARG A 1 122 ? -12.368 2.200 13.011 1.00 89.69 122 ARG A CA 1
ATOM 933 C C . ARG A 1 122 ? -13.184 1.992 11.732 1.00 89.69 122 ARG A C 1
ATOM 935 O O . ARG A 1 122 ? -13.877 0.990 11.621 1.00 89.69 122 ARG A O 1
ATOM 942 N N . ARG A 1 123 ? -13.146 2.940 10.793 1.00 91.94 123 ARG A N 1
ATOM 943 C CA . ARG A 1 123 ? -13.911 2.919 9.529 1.00 91.94 123 ARG A CA 1
ATOM 944 C C . ARG A 1 123 ? -12.965 2.928 8.342 1.00 91.94 123 ARG A C 1
ATOM 946 O O . ARG A 1 123 ? -11.792 3.223 8.541 1.00 91.94 123 ARG A O 1
ATOM 953 N N . GLU A 1 124 ? -13.452 2.660 7.141 1.00 93.56 124 GLU A N 1
ATOM 954 C CA . GLU A 1 124 ? -12.671 2.876 5.918 1.00 93.56 124 GLU A CA 1
ATOM 955 C C . GLU A 1 124 ? -12.041 4.283 5.920 1.00 93.56 124 GLU A C 1
ATOM 957 O O . GLU A 1 124 ? -12.668 5.251 6.365 1.00 93.56 124 GLU A O 1
ATOM 962 N N . TYR A 1 125 ? -10.784 4.394 5.497 1.00 96.00 125 TYR A N 1
ATOM 963 C CA . TYR A 1 125 ? -9.993 5.623 5.530 1.00 96.00 125 TYR A CA 1
ATOM 964 C C . TYR A 1 125 ? -9.449 5.931 4.140 1.00 96.00 125 TYR A C 1
ATOM 966 O O . TYR A 1 125 ? -8.913 5.055 3.466 1.00 96.00 125 TYR A O 1
ATOM 974 N N . LEU A 1 126 ? -9.546 7.200 3.751 1.00 95.94 126 LEU A N 1
ATOM 975 C CA . LEU A 1 126 ? -8.930 7.742 2.550 1.00 95.94 126 LEU A CA 1
ATOM 976 C C . LEU A 1 126 ? -8.517 9.189 2.813 1.00 95.94 126 LEU A C 1
ATOM 978 O O . LEU A 1 126 ? -9.342 10.017 3.196 1.00 95.94 126 LEU A O 1
ATOM 982 N N . ASN A 1 127 ? -7.255 9.492 2.542 1.00 95.69 127 ASN A N 1
ATOM 983 C CA . ASN A 1 127 ? -6.719 10.840 2.470 1.00 95.69 127 ASN A CA 1
ATOM 984 C C . ASN A 1 127 ? -5.923 10.992 1.169 1.00 95.69 127 ASN A C 1
ATOM 986 O O . ASN A 1 127 ? -5.143 10.109 0.805 1.00 95.69 127 ASN A O 1
ATOM 990 N N . GLN A 1 128 ? -6.127 12.107 0.470 1.00 93.44 128 GLN A N 1
ATOM 991 C CA . GLN A 1 128 ? -5.397 12.460 -0.742 1.00 93.44 128 GLN A CA 1
ATOM 992 C C . GLN A 1 128 ? -4.816 13.857 -0.559 1.00 93.44 128 GLN A C 1
ATOM 994 O O . GLN A 1 128 ? -5.554 14.834 -0.448 1.00 93.44 128 GLN A O 1
ATOM 999 N N . THR A 1 129 ? -3.492 13.945 -0.519 1.00 90.56 129 THR A N 1
ATOM 1000 C CA . THR A 1 129 ? -2.774 15.213 -0.375 1.00 90.56 129 THR A CA 1
ATOM 1001 C C . THR A 1 129 ? -1.987 15.480 -1.650 1.00 90.56 129 THR A C 1
ATOM 1003 O O . THR A 1 129 ? -1.276 14.600 -2.135 1.00 90.56 129 THR A O 1
ATOM 1006 N N . ASN A 1 130 ? -2.096 16.681 -2.217 1.00 86.44 130 ASN A N 1
ATOM 1007 C CA . ASN A 1 130 ? -1.292 17.050 -3.382 1.00 86.44 130 ASN A CA 1
ATOM 1008 C C . ASN A 1 130 ? 0.195 17.006 -3.016 1.00 86.44 130 ASN A C 1
ATOM 1010 O O . ASN A 1 130 ? 0.603 17.557 -1.998 1.00 86.44 130 ASN A O 1
ATOM 1014 N N . ALA A 1 131 ? 1.021 16.405 -3.866 1.00 69.75 131 ALA A N 1
ATOM 1015 C CA . ALA A 1 131 ? 2.457 16.273 -3.637 1.00 69.75 131 ALA A CA 1
ATOM 1016 C C . ALA A 1 131 ? 3.242 17.574 -3.912 1.00 69.75 131 ALA A C 1
ATOM 1018 O O . ALA A 1 131 ? 4.444 17.529 -4.177 1.00 69.75 131 ALA A O 1
ATOM 1019 N N . VAL A 1 132 ? 2.580 18.737 -3.885 1.00 53.38 132 VAL A N 1
ATOM 1020 C CA . VAL A 1 132 ? 3.227 20.031 -4.126 1.00 53.38 132 VAL A CA 1
ATOM 1021 C C . VAL A 1 132 ? 4.116 20.365 -2.925 1.00 53.38 132 VAL A C 1
ATOM 1023 O O . VAL A 1 132 ? 3.626 20.780 -1.882 1.00 53.38 132 VAL A O 1
ATOM 1026 N N . GLY A 1 133 ? 5.430 20.191 -3.098 1.00 44.31 133 GLY A N 1
ATOM 1027 C CA . GLY A 1 133 ? 6.452 20.878 -2.307 1.00 44.31 133 GLY A CA 1
ATOM 1028 C C . GLY A 1 133 ? 6.800 20.307 -0.930 1.00 44.31 133 GLY A C 1
ATOM 1029 O O . GLY A 1 133 ? 7.016 21.092 -0.018 1.00 44.31 133 GLY A O 1
ATOM 1030 N N . SER A 1 134 ? 6.943 18.987 -0.759 1.00 38.28 134 SER A N 1
ATOM 1031 C CA . SER A 1 134 ? 7.772 18.470 0.349 1.00 38.28 134 SER A CA 1
ATOM 1032 C C . SER A 1 134 ? 9.214 18.318 -0.133 1.00 38.28 134 SER A C 1
ATOM 1034 O O . SER A 1 134 ? 9.692 17.237 -0.470 1.00 38.28 134 SER A O 1
ATOM 1036 N N . SER A 1 135 ? 9.894 19.454 -0.237 1.00 37.09 135 SER A N 1
ATOM 1037 C CA . SER A 1 135 ? 11.341 19.516 -0.091 1.00 37.09 135 SER A CA 1
ATOM 1038 C C . SER A 1 135 ? 11.634 19.698 1.396 1.00 37.09 135 SER A C 1
ATOM 1040 O O . SER A 1 135 ? 11.897 20.815 1.821 1.00 37.09 135 SER A O 1
ATOM 1042 N N . ASP A 1 136 ? 11.573 18.616 2.172 1.00 34.00 136 ASP A N 1
ATOM 1043 C CA . ASP A 1 136 ? 12.249 18.554 3.472 1.00 34.00 136 ASP A CA 1
ATOM 1044 C C . ASP A 1 136 ? 13.476 17.646 3.344 1.00 34.00 136 ASP A C 1
ATOM 1046 O O . ASP A 1 136 ? 13.385 16.428 3.526 1.00 34.00 136 ASP A O 1
ATOM 1050 N N . PRO A 1 137 ? 14.649 18.208 3.012 1.00 41.38 137 PRO A N 1
ATOM 1051 C CA . PRO A 1 137 ? 15.927 17.568 3.237 1.00 41.38 137 PRO A CA 1
ATOM 1052 C C . PRO A 1 137 ? 16.450 17.931 4.637 1.00 41.38 137 PRO A C 1
ATOM 1054 O O . PRO A 1 137 ? 17.587 18.354 4.745 1.00 41.38 137 PRO A O 1
ATOM 1057 N N . GLU A 1 138 ? 15.667 17.813 5.715 1.00 40.59 138 GLU A N 1
ATOM 1058 C CA . GLU A 1 138 ? 16.148 18.193 7.055 1.00 40.59 138 GLU A CA 1
ATOM 1059 C C . GLU A 1 138 ? 15.498 17.373 8.183 1.00 40.59 138 GLU A C 1
ATOM 1061 O O . GLU A 1 138 ? 14.589 17.789 8.890 1.00 40.59 138 GLU A O 1
ATOM 1066 N N . ALA A 1 139 ? 16.035 16.172 8.394 1.00 38.50 139 ALA A N 1
ATOM 1067 C CA . ALA A 1 139 ? 16.210 15.626 9.741 1.00 38.50 139 ALA A CA 1
ATOM 1068 C C . ALA A 1 139 ? 17.608 14.993 9.874 1.00 38.50 139 ALA A C 1
ATOM 1070 O O . ALA A 1 139 ? 17.799 13.967 10.520 1.00 38.50 139 ALA A O 1
ATOM 1071 N N . VAL A 1 140 ? 18.608 15.624 9.247 1.00 41.41 140 VAL A N 1
ATOM 1072 C CA . VAL A 1 140 ? 20.002 15.571 9.704 1.00 41.41 140 VAL A CA 1
ATOM 1073 C C . VAL A 1 140 ? 20.136 16.709 10.713 1.00 41.41 140 VAL A C 1
ATOM 1075 O O . VAL A 1 140 ? 20.622 17.790 10.414 1.00 41.41 140 VAL A O 1
ATOM 1078 N N . GLY A 1 141 ? 19.579 16.483 11.898 1.00 33.84 141 GLY A N 1
ATOM 1079 C CA . GLY A 1 141 ? 19.579 17.425 13.009 1.00 33.84 141 GLY A CA 1
ATOM 1080 C C . GLY A 1 141 ? 20.042 16.686 14.245 1.00 33.84 141 GLY A C 1
ATOM 1081 O O . GLY A 1 141 ? 19.238 16.151 14.999 1.00 33.84 141 GLY A O 1
ATOM 1082 N N . SER A 1 142 ? 21.358 16.595 14.378 1.00 37.47 142 SER A N 1
ATOM 1083 C CA . SER A 1 142 ? 22.097 16.098 15.528 1.00 37.47 142 SER A CA 1
ATOM 1084 C C . SER A 1 142 ? 21.426 16.515 16.840 1.00 37.47 142 SER A C 1
ATOM 1086 O O . SER A 1 142 ? 21.483 17.681 17.231 1.00 37.47 142 SER A O 1
ATOM 1088 N N . LEU A 1 143 ? 20.812 15.561 17.544 1.00 36.94 143 LEU A N 1
ATOM 1089 C CA . LEU A 1 143 ? 20.467 15.733 18.950 1.00 36.94 143 LEU A CA 1
ATOM 1090 C C . LEU A 1 143 ? 21.775 15.849 19.737 1.00 36.94 143 LEU A C 1
ATOM 1092 O O . LEU A 1 143 ? 22.451 14.865 20.022 1.00 36.94 143 LEU A O 1
ATOM 1096 N N . GLN A 1 144 ? 22.143 17.106 19.969 1.00 36.59 144 GLN A N 1
ATOM 1097 C CA . GLN A 1 144 ? 22.802 17.649 21.150 1.00 36.59 144 GLN A CA 1
ATOM 1098 C C . GLN A 1 144 ? 23.301 16.594 22.151 1.00 36.59 144 GLN A C 1
ATOM 1100 O O . GLN A 1 144 ? 22.531 16.010 22.916 1.00 36.59 144 GLN A O 1
ATOM 1105 N N . MET A 1 145 ? 24.627 16.435 22.196 1.00 35.06 145 MET A N 1
ATOM 1106 C CA . MET A 1 145 ? 25.338 15.946 23.375 1.00 35.06 145 MET A CA 1
ATOM 1107 C C . MET A 1 145 ? 24.879 16.756 24.590 1.00 35.06 145 MET A C 1
ATOM 1109 O O . MET A 1 145 ? 25.150 17.952 24.685 1.00 35.06 145 MET A O 1
ATOM 1113 N N . SER A 1 146 ? 24.196 16.097 25.519 1.00 35.16 146 SER A N 1
ATOM 1114 C CA . SER A 1 146 ? 24.143 16.534 26.910 1.00 35.16 146 SER A CA 1
ATOM 1115 C C . SER A 1 146 ? 25.218 15.745 27.648 1.00 35.16 146 SER A C 1
ATOM 1117 O O . SER A 1 146 ? 25.065 14.547 27.879 1.00 35.16 146 SER A O 1
ATOM 1119 N N . ASN A 1 147 ? 26.340 16.408 27.929 1.00 42.41 147 ASN A N 1
ATOM 1120 C CA . ASN A 1 147 ? 27.345 15.902 28.855 1.00 42.41 147 ASN A CA 1
ATOM 1121 C C . ASN A 1 147 ? 26.744 15.882 30.267 1.00 42.41 147 ASN A C 1
ATOM 1123 O O . ASN A 1 147 ? 26.144 16.871 30.696 1.00 42.41 147 ASN A O 1
ATOM 1127 N N . PHE A 1 148 ? 26.923 14.751 30.947 1.00 45.25 148 PHE A N 1
ATOM 1128 C CA . PHE A 1 148 ? 27.029 14.689 32.404 1.00 45.25 148 PHE A CA 1
ATOM 1129 C C . PHE A 1 148 ? 28.399 15.215 32.843 1.00 45.25 148 PHE A C 1
ATOM 1131 O O . PHE A 1 148 ? 29.361 15.062 32.051 1.00 45.25 148 PHE A O 1
#

Sequence (148 aa):
MRIFYVVSTVVLATLGGVDAALANLPLQVGVYQAGNRSARVATLDNRLCVQFFALGTIVTASIDRKSDHLGVYNIERVNQVLVQPDLRSLLIGPPHELVLYTRVENVPPTMNLLLQECLTSRREYLNQTNAVGSSDPEAVGSLQMSNF

Foldseek 3Di:
DDDDDDDDDPPPPDDDDPPVPLPLDQDDAAWWDDPVWIKGWDADPHWIWMWTDDPQKIKIWTWDNDAPPNSWIDTPPDQKIWHDSDPFWIWIDHPVDTGIIGGDPPHHRDDDPSNVCNRPDPDTDIDIGGNPDPPDPDPPPDPDDDDD

Radius of gyration: 23.28 Å; chains: 1; bounding box: 46×87×48 Å

Secondary structure (DSSP, 8-state):
---------------S--------PPPPPEEEEETTEEEEEEEETTEEEEEEEETTEEEEEEB-SS--TTSEEEBTTSS-EEE-SSSSEEEEESTTSPEEEEE-TT---PPPHHHHHHHH-SS--EEEEE-TT---------------

pLDDT: mean 77.62, std 21.75, range [33.84, 96.88]